Protein AF-A0A9X0Q1M7-F1 (afdb_monomer)

Nearest PDB structures (foldseek):
  1pdu-assembly2_B  TM=3.409E-01  e=4.962E+00  Drosophila melanogaster

pLDDT: mean 89.39, std 8.63, range [57.31, 95.38]

Solvent-accessible surface area (backbone atoms only — not comparable to full-atom values): 4434 Å² total; per-residue (Å²): 103,55,60,75,78,67,61,37,71,44,76,47,81,35,72,22,47,68,55,16,46,46,45,35,63,72,49,50,51,50,50,35,66,76,34,65,74,50,36,75,32,31,84,45,67,99,41,96,43,94,55,41,54,68,48,35,43,48,33,76,87,72,34,40,40,35,37,40,40,34,96,52,77,98,72,87,125

Foldseek 3Di:
DCCQPVVEAEEDEAAFQVVLLVCCVPPVLVVCVVDVSSVQQQPCRPHPDPCDDSQWHAGVSRYIYGRYYDPDDPPPD

Sequence (77 aa):
YFIEHKQRNTLIWLPTDGDAENFMKTHVEPTIRDIPSLLALAPWYGKKHRDNTLTMKRFSNGRGFWCLGGKAAKNYR

Mean predicted aligned error: 4.42 Å

Radius of gyration: 13.0 Å; Cα contacts (8 Å, |Δi|>4): 116; chains: 1; bounding box: 29×23×34 Å

Structure (mmCIF, N/CA/C/O backbone):
data_AF-A0A9X0Q1M7-F1
#
_entry.id   AF-A0A9X0Q1M7-F1
#
loop_
_atom_site.group_PDB
_atom_site.id
_atom_site.type_symbol
_atom_site.label_atom_id
_atom_site.label_alt_id
_atom_site.label_comp_id
_atom_site.label_asym_id
_atom_site.label_entity_id
_atom_site.label_seq_id
_atom_site.pdbx_PDB_ins_code
_atom_site.Cartn_x
_atom_site.Cartn_y
_atom_site.Cartn_z
_atom_site.occupancy
_atom_site.B_iso_or_equiv
_atom_site.auth_seq_id
_atom_site.auth_comp_id
_atom_site.auth_asym_id
_atom_site.auth_atom_id
_atom_site.pdbx_PDB_model_num
ATOM 1 N N . TYR A 1 1 ? -2.384 -10.909 8.533 1.00 77.25 1 TYR A N 1
ATOM 2 C CA . TYR A 1 1 ? -1.620 -11.434 9.689 1.00 77.25 1 TYR A CA 1
ATOM 3 C C . TYR A 1 1 ? -0.630 -10.432 10.301 1.00 77.25 1 TYR A C 1
ATOM 5 O O . TYR A 1 1 ? -0.843 -10.026 11.436 1.00 77.25 1 TYR A O 1
ATOM 13 N N . PHE A 1 2 ? 0.444 -10.012 9.610 1.00 85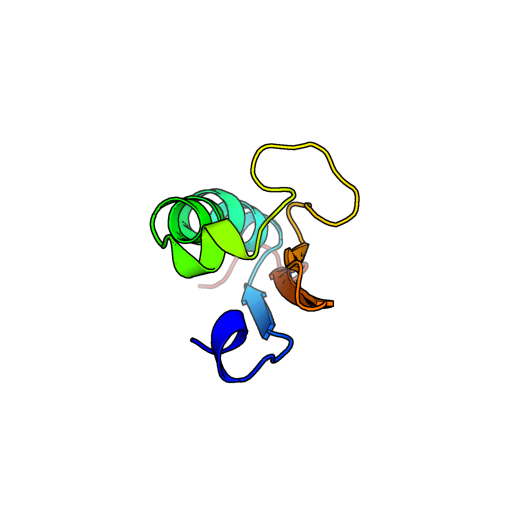.75 2 PHE A N 1
ATOM 14 C CA . PHE A 1 2 ? 1.492 -9.167 10.223 1.00 85.75 2 PHE A CA 1
ATOM 15 C C . PHE A 1 2 ? 1.016 -7.785 10.686 1.00 85.75 2 PHE A C 1
ATOM 17 O O . PHE A 1 2 ? 1.434 -7.321 11.745 1.00 85.75 2 PHE A O 1
ATOM 24 N N . ILE A 1 3 ? 0.134 -7.154 9.910 1.00 87.31 3 ILE A N 1
ATOM 25 C CA . ILE A 1 3 ? -0.420 -5.831 10.222 1.00 87.31 3 ILE A CA 1
ATOM 26 C C . ILE A 1 3 ? -1.407 -5.923 11.389 1.00 87.31 3 ILE A C 1
ATOM 28 O O . ILE A 1 3 ? -1.334 -5.124 12.3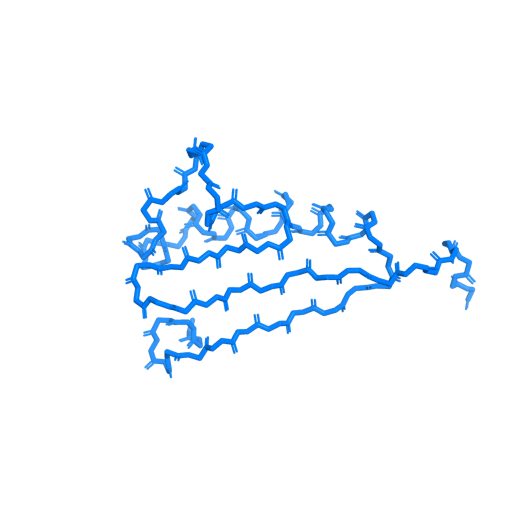13 1.00 87.31 3 ILE A O 1
ATOM 32 N N . GLU A 1 4 ? -2.286 -6.924 11.368 1.00 88.12 4 GLU A N 1
ATOM 33 C CA . GLU A 1 4 ? -3.341 -7.115 12.367 1.00 88.12 4 GLU A CA 1
ATOM 34 C C . GLU A 1 4 ? -2.804 -7.659 13.702 1.00 88.12 4 GLU A C 1
ATOM 36 O O . GLU A 1 4 ? -2.928 -6.998 14.727 1.00 88.12 4 GLU A O 1
ATOM 41 N N . HIS A 1 5 ? -2.162 -8.833 13.704 1.00 86.88 5 HIS A N 1
ATOM 42 C CA . HIS A 1 5 ? -1.823 -9.537 14.949 1.00 86.88 5 HIS A CA 1
ATOM 43 C C . HIS A 1 5 ? -0.443 -9.183 15.497 1.00 86.88 5 HIS A C 1
ATOM 45 O O . HIS A 1 5 ? -0.251 -9.122 16.706 1.00 86.88 5 HIS A O 1
ATOM 51 N N . LYS A 1 6 ? 0.553 -8.995 14.622 1.00 89.06 6 LYS A N 1
ATOM 52 C CA . LYS A 1 6 ? 1.929 -8.676 15.048 1.00 89.06 6 LYS A CA 1
ATOM 53 C C . LYS A 1 6 ? 2.203 -7.175 15.089 1.00 89.06 6 LYS A C 1
ATOM 55 O O . LYS A 1 6 ? 3.259 -6.789 15.581 1.00 89.06 6 LYS A O 1
ATOM 60 N N . GLN A 1 7 ? 1.286 -6.364 14.556 1.00 89.62 7 GLN A N 1
ATOM 61 C CA . GLN A 1 7 ? 1.389 -4.909 14.464 1.00 89.62 7 GLN A CA 1
ATOM 62 C C . GLN A 1 7 ? 2.745 -4.449 13.919 1.00 89.62 7 GLN A C 1
ATOM 64 O O . GLN A 1 7 ? 3.415 -3.589 14.491 1.00 89.62 7 GLN A O 1
ATOM 69 N N . ARG A 1 8 ? 3.170 -5.045 12.802 1.00 93.19 8 ARG A N 1
ATOM 70 C CA . ARG A 1 8 ? 4.441 -4.705 12.157 1.00 93.19 8 ARG A CA 1
ATOM 71 C C . ARG A 1 8 ? 4.227 -3.837 10.934 1.00 93.19 8 ARG A C 1
ATOM 73 O O . ARG A 1 8 ? 3.293 -4.039 10.163 1.00 93.19 8 ARG A O 1
ATOM 80 N N . ASN A 1 9 ? 5.151 -2.900 10.766 1.00 93.19 9 ASN A N 1
ATOM 81 C CA . ASN A 1 9 ? 5.346 -2.202 9.509 1.00 93.19 9 ASN A CA 1
ATOM 82 C C . ASN A 1 9 ? 5.851 -3.201 8.468 1.00 93.19 9 ASN A C 1
ATOM 84 O O . ASN A 1 9 ? 6.691 -4.047 8.773 1.00 93.19 9 ASN A O 1
ATOM 88 N N . THR A 1 10 ? 5.305 -3.118 7.263 1.00 93.38 10 THR A N 1
ATOM 89 C CA . THR A 1 10 ? 5.571 -4.084 6.194 1.00 93.38 10 THR A CA 1
ATOM 90 C C . THR A 1 10 ? 5.929 -3.345 4.921 1.00 93.38 10 THR A C 1
ATOM 92 O O . THR A 1 10 ? 5.286 -2.362 4.575 1.00 93.38 10 THR A O 1
ATOM 95 N N . LEU A 1 11 ? 6.972 -3.801 4.242 1.00 93.94 11 LEU A N 1
ATOM 96 C CA . LEU A 1 11 ? 7.458 -3.223 2.998 1.00 93.94 11 LEU A CA 1
ATOM 97 C C 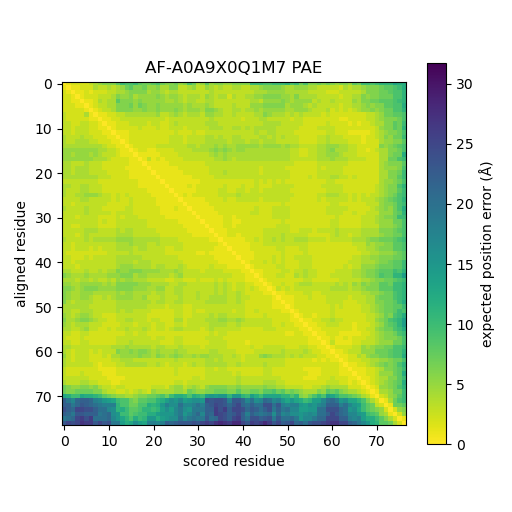. LEU A 1 11 ? 7.589 -4.349 1.983 1.00 93.94 11 LEU A C 1
ATOM 99 O O . LEU A 1 11 ? 8.149 -5.398 2.301 1.00 93.94 11 LEU A O 1
ATOM 103 N N . ILE A 1 12 ? 7.104 -4.108 0.772 1.00 92.81 12 ILE A N 1
ATOM 104 C CA . ILE A 1 12 ? 7.432 -4.916 -0.393 1.00 92.81 12 ILE A CA 1
ATOM 105 C C . ILE A 1 12 ? 8.139 -4.041 -1.422 1.00 92.81 12 ILE A C 1
ATOM 107 O O . ILE A 1 12 ? 7.748 -2.894 -1.656 1.00 92.81 12 ILE A O 1
ATOM 111 N N . TRP A 1 13 ? 9.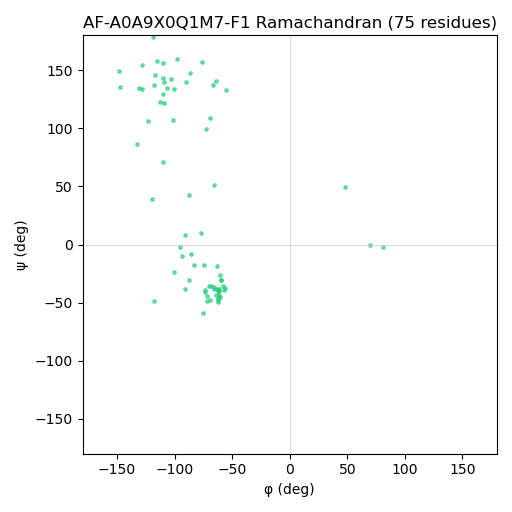194 -4.598 -2.007 1.00 91.31 13 TRP A N 1
ATOM 112 C CA . TRP A 1 13 ? 9.936 -3.973 -3.087 1.00 91.31 13 TRP A CA 1
ATOM 113 C C . TRP A 1 13 ? 9.684 -4.739 -4.377 1.00 91.31 13 TRP A C 1
ATOM 115 O O . TRP A 1 13 ? 9.819 -5.963 -4.403 1.00 91.31 13 TRP A O 1
ATOM 125 N N . LEU A 1 14 ? 9.320 -4.023 -5.433 1.00 90.25 14 LEU A N 1
ATOM 126 C CA . LEU A 1 14 ? 9.089 -4.579 -6.758 1.00 90.25 14 LEU A CA 1
ATOM 127 C C . LEU A 1 14 ? 10.112 -4.039 -7.764 1.00 90.25 14 LEU A C 1
ATOM 129 O O . LEU A 1 14 ? 10.731 -2.998 -7.525 1.00 90.25 14 LEU A O 1
ATOM 133 N N . PRO A 1 15 ? 10.343 -4.752 -8.880 1.00 89.06 15 PRO A N 1
ATOM 134 C CA . PRO A 1 15 ? 11.430 -4.416 -9.795 1.00 89.06 15 PRO A CA 1
ATOM 135 C C . PRO A 1 15 ? 11.295 -3.016 -10.403 1.00 89.06 15 PRO A C 1
ATOM 137 O O . PRO A 1 15 ? 12.291 -2.302 -10.520 1.00 89.06 15 PRO A O 1
ATOM 140 N N . THR A 1 16 ? 10.066 -2.603 -10.737 1.00 89.69 16 THR A N 1
ATOM 141 C CA . THR A 1 16 ? 9.781 -1.274 -11.288 1.00 89.69 16 THR A CA 1
ATOM 142 C C . THR A 1 16 ? 8.671 -0.545 -10.536 1.00 89.69 16 THR A C 1
ATOM 144 O O . THR A 1 16 ? 7.784 -1.177 -9.960 1.00 89.69 16 THR A O 1
ATOM 147 N N . ASP A 1 17 ? 8.681 0.791 -10.584 1.00 89.38 17 ASP A N 1
ATOM 148 C CA . ASP A 1 17 ? 7.591 1.634 -10.059 1.00 89.38 17 ASP A CA 1
ATOM 149 C C . ASP A 1 17 ? 6.231 1.286 -10.681 1.00 89.38 17 ASP A C 1
ATOM 151 O O . ASP A 1 17 ? 5.216 1.235 -9.988 1.00 89.38 17 ASP A O 1
ATOM 155 N N . GLY A 1 18 ? 6.208 0.962 -11.978 1.00 90.31 18 GLY A N 1
ATOM 156 C CA . GLY A 1 18 ? 4.981 0.548 -12.659 1.00 90.31 18 GLY A CA 1
ATOM 157 C C . GLY A 1 18 ? 4.429 -0.779 -12.133 1.00 90.31 18 GLY A C 1
ATOM 158 O O . GLY A 1 18 ? 3.217 -0.925 -11.988 1.00 90.31 18 GLY A O 1
ATOM 159 N N . ASP A 1 19 ? 5.301 -1.737 -11.811 1.00 90.31 19 ASP A N 1
ATOM 160 C CA . ASP A 1 19 ? 4.874 -3.011 -11.224 1.00 90.31 19 ASP A CA 1
ATOM 161 C C . ASP A 1 19 ? 4.370 -2.816 -9.791 1.00 90.31 19 ASP A C 1
ATOM 163 O O . ASP A 1 19 ? 3.388 -3.447 -9.403 1.00 90.31 19 ASP A O 1
ATOM 167 N N . ALA A 1 20 ? 4.980 -1.897 -9.034 1.00 92.56 20 ALA A N 1
ATOM 168 C CA . ALA A 1 20 ? 4.520 -1.523 -7.699 1.00 92.56 20 ALA A CA 1
ATOM 169 C C . ALA A 1 20 ? 3.116 -0.912 -7.715 1.00 92.56 20 ALA A C 1
ATOM 171 O O . ALA A 1 20 ? 2.233 -1.352 -6.973 1.00 92.56 20 ALA A O 1
ATOM 172 N N . GLU A 1 21 ? 2.871 0.045 -8.610 1.00 92.88 21 GLU A N 1
ATOM 173 C CA . GLU A 1 21 ? 1.538 0.623 -8.769 1.00 92.88 21 GLU A CA 1
ATOM 174 C C . GLU A 1 21 ? 0.497 -0.409 -9.202 1.00 92.88 21 GLU A C 1
ATOM 176 O O . GLU A 1 21 ? -0.622 -0.414 -8.677 1.00 92.88 21 GLU A O 1
ATOM 181 N N . ASN A 1 22 ? 0.850 -1.276 -10.154 1.00 93.44 22 ASN A N 1
ATOM 182 C CA . ASN A 1 22 ? -0.043 -2.330 -10.618 1.00 93.44 22 ASN A CA 1
ATOM 183 C C . ASN A 1 22 ? -0.377 -3.285 -9.476 1.00 93.44 22 ASN A C 1
ATOM 185 O O . ASN A 1 22 ? -1.553 -3.495 -9.203 1.00 93.44 22 ASN A O 1
ATOM 189 N N . PHE A 1 23 ? 0.629 -3.773 -8.750 1.00 93.44 23 PHE A N 1
ATOM 190 C CA . PHE A 1 23 ? 0.439 -4.671 -7.615 1.00 93.44 23 PHE A CA 1
ATOM 191 C C . PHE A 1 23 ? -0.467 -4.070 -6.534 1.00 93.44 23 PHE A C 1
ATOM 193 O O . PHE A 1 23 ? -1.330 -4.753 -5.977 1.00 93.44 23 PHE A O 1
ATOM 200 N N . MET A 1 24 ? -0.321 -2.772 -6.265 1.00 93.69 24 MET A N 1
ATOM 201 C CA . MET A 1 24 ? -1.174 -2.067 -5.313 1.00 93.69 24 MET A CA 1
ATOM 202 C C . MET A 1 24 ? -2.643 -2.059 -5.733 1.00 93.69 24 MET A C 1
ATOM 204 O O . MET A 1 24 ? -3.514 -2.370 -4.919 1.00 93.69 24 MET A O 1
ATOM 208 N N . LYS A 1 25 ? -2.917 -1.764 -7.005 1.00 92.75 25 LYS A N 1
ATOM 209 C CA . LYS A 1 25 ? -4.281 -1.710 -7.552 1.00 92.75 25 LYS A CA 1
ATOM 210 C C . LYS A 1 25 ? -4.894 -3.104 -7.722 1.00 92.75 25 LYS A C 1
ATOM 212 O O . LYS A 1 25 ? -6.069 -3.289 -7.426 1.00 92.75 25 LYS A O 1
ATOM 217 N N . THR A 1 26 ? -4.124 -4.086 -8.195 1.00 94.81 26 THR A N 1
ATOM 218 C CA . THR A 1 26 ? -4.642 -5.416 -8.559 1.00 94.81 26 THR A CA 1
ATOM 219 C C . THR A 1 26 ? -4.693 -6.395 -7.396 1.00 94.81 26 THR A C 1
ATOM 221 O O . THR A 1 26 ? -5.559 -7.264 -7.385 1.00 94.81 26 THR A O 1
ATOM 224 N N . HIS A 1 27 ? -3.786 -6.281 -6.424 1.00 93.44 27 HIS A N 1
ATOM 225 C CA . HIS A 1 27 ? -3.689 -7.245 -5.328 1.00 93.44 27 HIS A CA 1
ATOM 226 C C . HIS A 1 27 ? -3.950 -6.610 -3.969 1.00 93.44 27 HIS A C 1
ATOM 228 O O . HIS A 1 27 ? -4.750 -7.139 -3.197 1.00 93.44 27 HIS A O 1
ATOM 234 N N . VAL A 1 28 ? -3.322 -5.476 -3.657 1.00 92.75 28 VAL A N 1
ATOM 235 C CA . VAL A 1 28 ? -3.386 -4.916 -2.297 1.00 92.75 28 VAL A CA 1
ATOM 236 C C . VAL A 1 28 ? -4.765 -4.339 -1.991 1.00 92.75 28 VAL A C 1
ATOM 238 O O . VAL A 1 28 ? -5.345 -4.669 -0.958 1.00 92.75 28 VAL A O 1
ATOM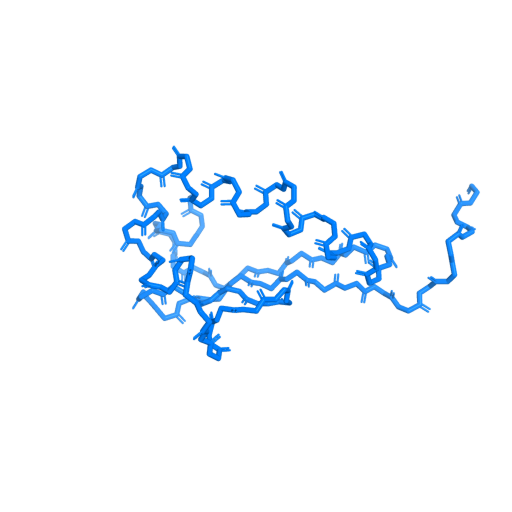 241 N N . GLU A 1 29 ? -5.323 -3.513 -2.876 1.00 91.88 29 GLU A N 1
ATOM 242 C CA . GLU A 1 29 ? -6.643 -2.912 -2.652 1.00 91.88 29 GLU A CA 1
ATOM 243 C C . GLU A 1 29 ? -7.785 -3.939 -2.590 1.00 91.88 29 GLU A C 1
ATOM 245 O O . GLU A 1 29 ? -8.592 -3.842 -1.659 1.00 91.88 29 GLU A O 1
ATOM 250 N N . PRO A 1 30 ? -7.851 -4.954 -3.475 1.00 94.50 30 PRO A N 1
ATOM 251 C CA . PRO A 1 30 ? -8.820 -6.037 -3.333 1.00 94.50 30 PRO A CA 1
ATOM 252 C C . PRO A 1 30 ? -8.619 -6.843 -2.049 1.00 94.50 30 PRO A C 1
ATOM 254 O O . PRO A 1 30 ? -9.588 -7.120 -1.355 1.00 94.50 30 PRO A O 1
ATOM 257 N N . THR A 1 31 ? -7.376 -7.125 -1.646 1.00 93.56 31 THR A N 1
ATOM 258 C CA . THR A 1 31 ? -7.108 -7.850 -0.390 1.00 93.56 31 THR A CA 1
ATOM 259 C C . THR A 1 31 ? -7.620 -7.085 0.833 1.00 93.56 31 THR A C 1
ATOM 261 O O . THR A 1 31 ? -8.180 -7.686 1.747 1.00 93.56 31 THR A O 1
ATOM 264 N N . ILE A 1 32 ? -7.455 -5.757 0.864 1.00 92.81 32 ILE A N 1
ATOM 265 C CA . ILE A 1 32 ? -7.989 -4.923 1.953 1.00 92.81 32 ILE A CA 1
ATOM 266 C C . ILE A 1 32 ? -9.522 -4.945 1.955 1.00 92.81 32 ILE A C 1
ATOM 268 O O . ILE A 1 32 ? -10.114 -4.950 3.028 1.00 92.81 32 ILE A O 1
ATOM 272 N N . ARG A 1 33 ? -10.160 -4.973 0.780 1.00 93.44 33 ARG A N 1
ATOM 273 C CA . ARG A 1 33 ? -11.621 -5.039 0.642 1.00 93.44 33 ARG A CA 1
ATOM 274 C C . ARG A 1 33 ? -12.191 -6.381 1.092 1.00 93.4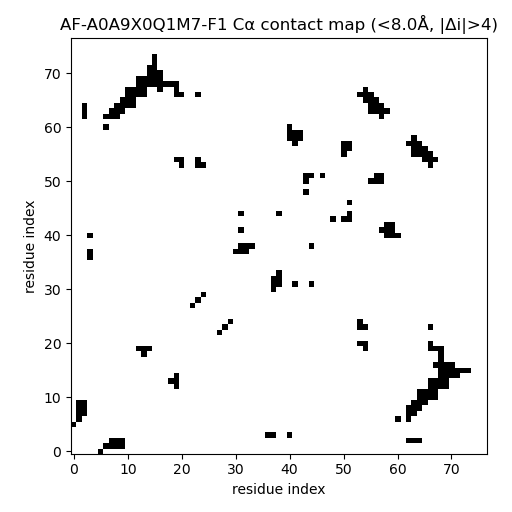4 33 ARG A C 1
ATOM 276 O O . ARG A 1 33 ? -13.183 -6.413 1.811 1.00 93.44 33 ARG A O 1
ATOM 283 N N . ASP A 1 34 ? -11.575 -7.464 0.631 1.00 94.81 34 ASP A N 1
ATOM 284 C CA . ASP A 1 34 ? -12.129 -8.814 0.723 1.00 94.81 34 ASP A CA 1
ATOM 285 C C . ASP A 1 34 ? -11.847 -9.458 2.092 1.00 94.81 34 ASP A C 1
ATOM 287 O O . ASP A 1 34 ? -12.527 -10.406 2.476 1.00 94.81 34 ASP A O 1
ATOM 291 N N . ILE A 1 35 ? -10.880 -8.932 2.861 1.00 93.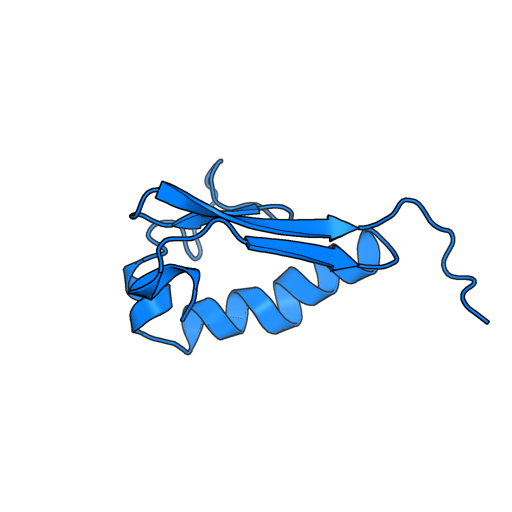31 35 ILE A N 1
ATOM 292 C CA . ILE A 1 35 ? -10.562 -9.389 4.221 1.00 93.31 35 ILE A CA 1
ATOM 293 C C . ILE A 1 35 ? -11.178 -8.423 5.251 1.00 93.31 35 ILE A C 1
ATOM 295 O O . ILE A 1 35 ? -10.628 -7.338 5.469 1.00 93.31 35 ILE A O 1
ATOM 299 N N . PRO A 1 36 ? -12.254 -8.815 5.968 1.00 92.31 36 PRO A N 1
ATOM 300 C CA . PRO A 1 36 ? -12.966 -7.922 6.887 1.00 92.31 36 PRO A CA 1
ATOM 301 C C . PRO A 1 36 ? -12.087 -7.330 7.995 1.00 92.31 36 PRO A C 1
ATOM 303 O O . PRO A 1 36 ? -12.260 -6.171 8.370 1.00 92.31 36 PRO A O 1
ATOM 306 N N . SER A 1 37 ? -11.116 -8.097 8.502 1.00 91.88 37 SER A N 1
ATOM 307 C CA . SER A 1 37 ? -10.214 -7.627 9.559 1.00 91.88 37 SER A CA 1
ATOM 308 C C . SER A 1 37 ? -9.255 -6.535 9.078 1.00 91.88 37 SER A C 1
ATOM 310 O O . SER A 1 37 ? -8.973 -5.588 9.812 1.00 91.88 37 SER A O 1
ATOM 312 N N . LEU A 1 38 ? -8.792 -6.610 7.825 1.00 91.31 38 LEU A N 1
ATOM 313 C CA . LEU A 1 38 ? -7.984 -5.554 7.216 1.00 91.31 38 LEU A CA 1
ATOM 314 C C . LEU A 1 38 ? -8.834 -4.339 6.860 1.00 91.31 38 LEU A C 1
ATOM 316 O O . LEU A 1 38 ? -8.385 -3.216 7.086 1.00 91.31 38 LEU A O 1
ATOM 320 N N . LEU A 1 39 ? -10.054 -4.552 6.361 1.00 93.94 39 LEU A N 1
ATOM 321 C CA . LEU A 1 39 ? -10.979 -3.469 6.041 1.00 93.94 39 LEU A CA 1
ATOM 322 C C . LEU A 1 39 ? -11.314 -2.631 7.281 1.00 93.94 39 LEU A C 1
ATOM 324 O O . LEU A 1 39 ? -11.242 -1.405 7.234 1.00 93.94 39 LEU A O 1
ATOM 328 N N . ALA A 1 40 ? -11.597 -3.284 8.412 1.00 93.25 40 ALA A N 1
ATOM 329 C CA . ALA A 1 40 ? -11.852 -2.617 9.691 1.00 93.25 40 ALA A CA 1
ATOM 330 C C . ALA A 1 40 ? -10.656 -1.768 10.167 1.00 93.25 40 ALA A C 1
ATOM 332 O O . ALA A 1 40 ? -10.826 -0.737 10.819 1.00 93.25 40 ALA A O 1
ATOM 333 N N . LEU A 1 41 ? -9.435 -2.177 9.811 1.00 93.06 41 LEU A N 1
ATOM 334 C CA . LEU A 1 41 ? -8.203 -1.450 10.110 1.00 93.06 41 LEU A CA 1
ATOM 335 C C . LEU A 1 41 ? -7.863 -0.365 9.077 1.00 93.06 41 LEU A C 1
ATOM 337 O O . LEU A 1 41 ? -6.933 0.408 9.309 1.00 93.06 41 LEU A O 1
ATOM 341 N N . ALA A 1 42 ? -8.577 -0.280 7.954 1.00 93.31 42 ALA A N 1
ATOM 342 C CA . ALA A 1 42 ? -8.300 0.636 6.849 1.00 93.31 42 ALA A CA 1
ATOM 343 C C . ALA A 1 42 ? -9.369 1.750 6.744 1.00 93.31 42 ALA A C 1
ATOM 345 O O . ALA A 1 42 ? -10.136 1.786 5.782 1.00 93.31 42 ALA A O 1
ATOM 346 N N . PRO A 1 43 ? -9.412 2.724 7.679 1.00 93.12 43 PRO A N 1
ATOM 347 C CA . PRO A 1 43 ? -10.464 3.757 7.735 1.00 93.12 43 PRO A CA 1
ATOM 348 C C . PRO A 1 43 ? -10.494 4.690 6.512 1.00 93.12 43 PRO A C 1
ATOM 350 O O . PRO A 1 43 ? -11.483 5.382 6.252 1.00 93.12 43 PRO A O 1
ATOM 353 N N . TRP A 1 44 ? -9.390 4.721 5.769 1.00 92.44 4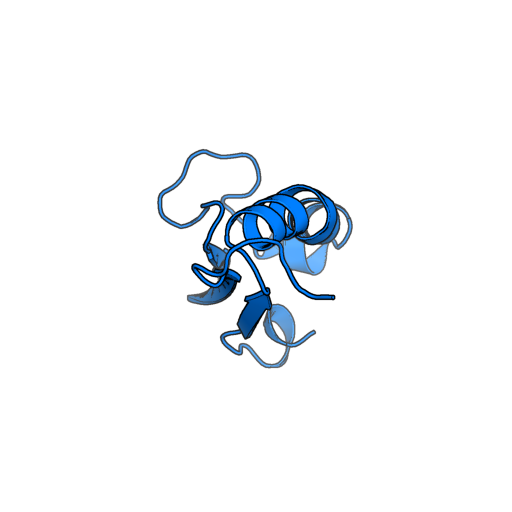4 TRP A N 1
ATOM 354 C CA . TRP A 1 44 ? -9.188 5.552 4.588 1.00 92.44 44 TRP A CA 1
ATOM 355 C C . TRP A 1 44 ? -9.507 4.823 3.281 1.00 92.44 44 TRP A C 1
ATOM 357 O O . TRP A 1 44 ? -9.362 5.421 2.217 1.00 92.44 44 TRP A O 1
ATOM 367 N N . TYR A 1 45 ? -9.888 3.544 3.335 1.00 91.44 45 TYR A N 1
ATOM 368 C CA . TYR A 1 45 ? -10.189 2.763 2.141 1.00 91.44 45 TYR A CA 1
ATOM 369 C C . TYR A 1 45 ? -11.265 3.461 1.289 1.00 91.44 45 TYR A C 1
ATOM 371 O O . TYR A 1 45 ? -12.257 3.968 1.812 1.00 91.44 45 TYR A O 1
ATOM 379 N N . GLY A 1 46 ? -11.026 3.561 -0.022 1.00 89.38 46 GLY A N 1
ATOM 380 C CA . GLY A 1 46 ? -11.905 4.267 -0.965 1.00 89.38 46 GLY A CA 1
ATOM 381 C C . GLY A 1 46 ? -11.938 5.799 -0.833 1.00 89.38 46 GLY A C 1
ATOM 382 O O . GLY A 1 46 ? -12.625 6.457 -1.610 1.00 89.38 46 GLY A O 1
ATOM 383 N N . LYS A 1 47 ? -11.200 6.395 0.114 1.00 92.31 47 LYS A N 1
ATOM 384 C CA . LYS A 1 47 ? -11.148 7.849 0.327 1.00 92.31 47 LYS A CA 1
ATOM 385 C C . LYS A 1 47 ? -9.800 8.415 -0.099 1.00 92.31 47 LYS A C 1
ATOM 387 O O . LYS A 1 47 ? -8.747 7.852 0.207 1.00 92.31 47 LYS A O 1
ATOM 392 N N . LYS A 1 48 ? -9.824 9.588 -0.737 1.00 92.25 48 LYS A N 1
ATOM 393 C CA . LYS A 1 48 ? -8.613 10.375 -0.996 1.00 92.25 48 LYS A CA 1
ATOM 394 C C . LYS A 1 48 ? -8.092 10.923 0.333 1.00 92.25 48 LYS A C 1
ATOM 396 O O . LYS A 1 48 ? -8.706 11.805 0.924 1.00 92.25 48 LYS A O 1
ATOM 401 N N . HIS A 1 49 ? -6.973 10.387 0.810 1.00 93.69 49 HIS A N 1
ATOM 402 C CA . HIS A 1 49 ? -6.377 10.761 2.089 1.00 93.69 49 HIS A CA 1
ATOM 403 C C . HIS A 1 49 ? -4.852 10.631 2.021 1.00 93.69 49 HIS A C 1
ATOM 405 O O . HIS A 1 49 ? -4.340 9.762 1.322 1.00 93.69 49 HIS A O 1
ATOM 411 N N . ARG A 1 50 ? -4.112 11.460 2.768 1.00 91.81 50 ARG A N 1
ATOM 412 C CA . ARG A 1 50 ? -2.632 11.447 2.759 1.00 91.81 50 ARG A CA 1
ATOM 413 C C . 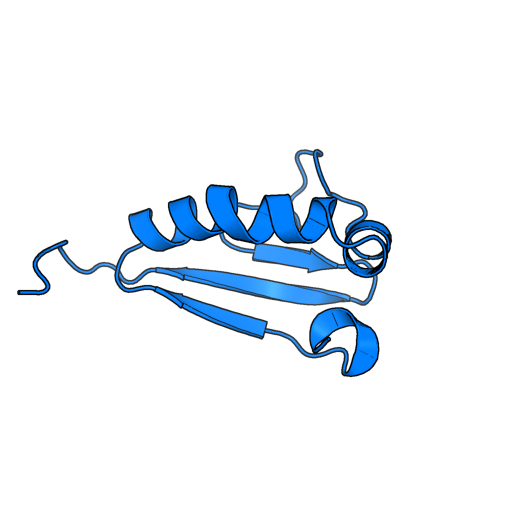ARG A 1 50 ? -2.032 10.104 3.188 1.00 91.81 50 ARG A C 1
ATOM 415 O O . ARG A 1 50 ? -0.956 9.732 2.748 1.00 91.81 50 ARG A O 1
ATOM 422 N N . ASP A 1 51 ? -2.747 9.393 4.055 1.00 91.94 51 ASP A N 1
ATOM 423 C CA . ASP A 1 51 ? -2.353 8.092 4.592 1.00 91.94 51 ASP A CA 1
ATOM 424 C C . ASP A 1 51 ? -2.889 6.913 3.737 1.00 91.94 51 ASP A C 1
ATOM 426 O O . ASP A 1 51 ? -2.783 5.751 4.132 1.00 91.94 51 ASP A O 1
ATOM 430 N N . ASN A 1 52 ? -3.469 7.206 2.565 1.00 92.69 52 ASN A N 1
ATOM 431 C CA . ASN A 1 52 ? -3.949 6.241 1.576 1.00 92.69 52 ASN A CA 1
ATOM 432 C C . ASN A 1 52 ? -3.463 6.632 0.171 1.00 92.69 52 ASN A C 1
ATOM 434 O O . ASN A 1 52 ? -4.161 7.322 -0.573 1.00 92.69 52 ASN A O 1
ATOM 438 N N . THR A 1 53 ? -2.261 6.190 -0.193 1.00 92.38 53 THR A N 1
ATOM 439 C CA . THR A 1 53 ? -1.640 6.461 -1.497 1.00 92.38 53 THR A CA 1
ATOM 440 C C . THR A 1 53 ? -1.370 5.163 -2.266 1.00 92.38 53 THR A C 1
ATOM 442 O O . THR A 1 53 ? -1.673 4.064 -1.793 1.00 92.38 53 THR A O 1
ATOM 445 N N . LEU A 1 54 ? -0.828 5.279 -3.483 1.00 89.81 54 LEU A N 1
ATOM 446 C CA . LEU A 1 54 ? -0.357 4.126 -4.262 1.00 89.81 54 LEU A CA 1
ATOM 447 C C . LEU A 1 54 ? 0.965 3.555 -3.744 1.00 89.81 54 LEU A C 1
ATOM 449 O O . LEU A 1 54 ? 1.286 2.422 -4.056 1.00 89.81 54 LEU A O 1
ATOM 453 N N . THR A 1 55 ? 1.716 4.303 -2.939 1.00 91.06 55 THR A N 1
ATOM 454 C CA . THR A 1 55 ? 3.003 3.857 -2.388 1.00 91.06 55 THR A CA 1
ATOM 455 C C . THR A 1 55 ? 2.885 3.376 -0.947 1.00 91.06 55 THR A C 1
ATOM 457 O O . THR A 1 55 ? 3.710 2.587 -0.487 1.00 91.06 55 THR A O 1
ATOM 460 N N . MET A 1 56 ? 1.864 3.835 -0.215 1.00 94.12 56 MET A N 1
ATOM 461 C CA . MET A 1 56 ? 1.681 3.519 1.196 1.00 94.12 56 MET A CA 1
ATOM 462 C C . MET A 1 56 ? 0.201 3.445 1.587 1.00 94.12 56 MET A C 1
ATOM 464 O O . MET A 1 56 ? -0.584 4.346 1.286 1.00 94.12 56 MET A O 1
ATOM 468 N N . LYS A 1 57 ? -0.160 2.414 2.358 1.00 93.88 57 LYS A N 1
ATOM 469 C CA . LYS A 1 57 ? -1.416 2.355 3.120 1.00 93.88 57 LYS A CA 1
ATOM 470 C C . LYS A 1 57 ? -1.104 2.395 4.611 1.00 93.88 57 LYS A C 1
ATOM 472 O O . LYS A 1 57 ? -0.379 1.532 5.110 1.00 93.88 57 LYS A O 1
ATOM 477 N N . ARG A 1 58 ? -1.657 3.369 5.334 1.00 94.19 58 ARG A N 1
ATOM 478 C CA . ARG A 1 58 ? -1.593 3.401 6.799 1.00 94.19 58 ARG A CA 1
ATOM 479 C C . ARG A 1 58 ? -2.898 2.910 7.404 1.00 94.19 58 ARG A C 1
ATOM 481 O O . ARG A 1 58 ? -3.977 3.354 7.019 1.00 94.19 58 ARG A O 1
ATOM 488 N N . PHE A 1 59 ? -2.779 2.047 8.398 1.00 93.62 59 PHE A N 1
ATOM 489 C CA . PHE A 1 59 ? -3.901 1.456 9.111 1.00 93.62 59 PHE A CA 1
ATOM 490 C C . PHE A 1 59 ? -4.169 2.204 10.425 1.00 93.62 59 PHE A C 1
ATOM 492 O O . PHE A 1 59 ? -3.301 2.911 10.948 1.00 93.62 59 PHE A O 1
ATOM 499 N N . SER A 1 60 ? -5.376 2.057 10.971 1.00 92.88 60 SER A N 1
ATOM 500 C CA . SER A 1 60 ? -5.824 2.709 12.212 1.00 92.88 60 SER A CA 1
ATOM 501 C C . SER A 1 60 ? -4.978 2.331 13.431 1.00 92.88 60 SER A C 1
ATOM 503 O O . SER A 1 60 ? -4.817 3.133 14.344 1.00 92.88 60 SER A O 1
ATOM 505 N N . ASN A 1 61 ? -4.352 1.153 13.412 1.00 91.00 61 ASN A N 1
ATOM 506 C CA . ASN A 1 61 ? -3.406 0.695 14.433 1.00 91.00 61 ASN A CA 1
ATOM 507 C C . ASN A 1 61 ? -2.000 1.330 14.321 1.00 91.00 61 ASN A C 1
ATOM 509 O O . ASN A 1 61 ? -1.048 0.880 14.963 1.00 91.00 61 ASN A O 1
ATOM 513 N N . GLY A 1 62 ? -1.846 2.346 13.468 1.00 90.88 62 GLY A N 1
ATOM 514 C CA . GLY A 1 62 ? -0.614 3.106 13.284 1.00 90.88 62 GLY A CA 1
ATOM 515 C C . GLY A 1 62 ? 0.423 2.441 12.379 1.00 90.88 62 GLY A C 1
ATOM 516 O O . GLY A 1 62 ? 1.460 3.058 12.126 1.00 90.88 62 GLY A O 1
ATOM 517 N N . ARG A 1 63 ? 0.166 1.226 11.875 1.00 94.44 63 ARG A N 1
ATOM 518 C CA . ARG A 1 63 ? 1.099 0.488 11.013 1.00 94.44 63 ARG A CA 1
ATOM 519 C C . ARG A 1 63 ? 0.944 0.847 9.552 1.00 94.44 63 ARG A C 1
ATOM 521 O O . ARG A 1 63 ? -0.143 1.181 9.090 1.00 94.44 63 ARG A O 1
ATOM 528 N N . GLY A 1 64 ? 2.066 0.795 8.845 1.00 93.38 64 GLY A N 1
ATOM 529 C CA . GLY A 1 64 ? 2.144 1.067 7.418 1.00 93.38 64 GLY A CA 1
ATOM 530 C C . GLY A 1 64 ? 2.437 -0.192 6.612 1.00 93.38 64 GLY A C 1
ATOM 531 O O . GLY A 1 64 ? 3.218 -1.054 7.032 1.00 93.38 64 GLY A O 1
ATOM 532 N N . PHE A 1 65 ? 1.816 -0.264 5.443 1.00 94.44 65 PHE A N 1
ATOM 533 C CA . PHE A 1 65 ? 2.240 -1.111 4.342 1.00 94.44 65 PHE A CA 1
ATOM 534 C C . PHE A 1 65 ? 2.798 -0.219 3.235 1.00 94.44 65 PHE A C 1
ATOM 536 O O . PHE A 1 65 ? 2.088 0.662 2.749 1.00 94.44 65 PHE A O 1
ATOM 543 N N . TRP A 1 66 ? 4.050 -0.447 2.852 1.00 95.38 66 TRP A N 1
ATOM 544 C CA . TRP A 1 66 ? 4.710 0.236 1.744 1.00 95.38 66 TRP A CA 1
ATOM 545 C C . TRP A 1 66 ? 4.854 -0.713 0.559 1.00 95.38 66 TRP A C 1
ATOM 547 O O . TRP A 1 66 ? 5.290 -1.853 0.723 1.00 95.38 66 TRP A O 1
ATOM 557 N N . CYS A 1 67 ? 4.536 -0.218 -0.631 1.00 95.06 67 CYS A N 1
ATOM 558 C CA . CYS A 1 67 ? 4.798 -0.890 -1.894 1.00 95.06 67 CYS A CA 1
ATOM 559 C C . CYS A 1 67 ? 5.633 0.052 -2.751 1.00 95.06 67 CYS A C 1
ATOM 561 O O . CYS A 1 67 ? 5.141 1.085 -3.207 1.00 95.06 67 CYS A O 1
ATOM 563 N N . LEU A 1 68 ? 6.918 -0.266 -2.878 1.00 93.44 68 LEU A N 1
ATOM 564 C CA . LEU A 1 68 ? 7.897 0.579 -3.549 1.00 93.44 68 LEU A CA 1
ATOM 565 C C . LEU A 1 68 ? 8.459 -0.152 -4.762 1.00 93.44 68 LEU A C 1
ATOM 567 O O . LEU A 1 68 ? 8.609 -1.374 -4.741 1.00 93.44 68 LEU A O 1
ATOM 571 N N . GLY A 1 69 ? 8.758 0.601 -5.812 1.00 90.94 69 GLY A N 1
ATOM 572 C CA . GLY A 1 69 ? 9.391 0.089 -7.012 1.00 90.94 69 GLY A CA 1
ATOM 573 C C . GLY A 1 69 ? 10.823 0.582 -7.153 1.00 90.94 69 GLY A C 1
ATOM 574 O O . GLY A 1 69 ? 11.223 1.611 -6.608 1.00 90.94 69 GLY A O 1
ATOM 575 N N . GLY A 1 70 ? 11.617 -0.180 -7.897 1.00 87.31 70 GLY A N 1
ATOM 576 C CA . GLY A 1 70 ? 12.890 0.297 -8.411 1.00 87.31 70 GLY A CA 1
ATOM 577 C C . GLY A 1 70 ? 12.713 1.240 -9.601 1.00 87.31 70 GLY A C 1
ATOM 578 O O . GLY A 1 70 ? 11.759 1.150 -10.372 1.00 87.31 70 GLY A O 1
ATOM 579 N N . LYS A 1 71 ? 13.720 2.083 -9.833 1.00 79.62 71 LYS A N 1
ATOM 580 C CA . LYS A 1 71 ? 13.867 2.866 -11.068 1.00 79.62 71 LYS A CA 1
ATOM 581 C C . LYS A 1 71 ? 14.630 2.064 -12.137 1.00 79.62 71 LYS A C 1
ATOM 583 O O . LYS A 1 71 ? 15.565 2.570 -12.752 1.00 79.62 71 LYS A O 1
ATOM 588 N N . ALA A 1 72 ? 14.315 0.780 -12.295 1.00 69.06 72 ALA A N 1
ATOM 589 C CA . ALA A 1 72 ? 14.949 -0.072 -13.298 1.00 69.06 72 ALA A CA 1
ATOM 590 C C . ALA A 1 72 ? 14.169 -0.012 -14.622 1.00 69.06 72 ALA A C 1
ATOM 592 O O . ALA A 1 72 ? 12.937 -0.007 -14.630 1.00 69.06 72 ALA A O 1
ATOM 593 N N . ALA A 1 73 ? 14.875 0.019 -15.756 1.00 62.78 73 ALA A N 1
ATOM 594 C CA . ALA A 1 73 ? 14.248 -0.206 -17.058 1.00 62.78 73 ALA A CA 1
ATOM 595 C C . ALA A 1 73 ? 13.715 -1.649 -17.104 1.00 62.78 73 ALA A C 1
ATOM 597 O O . ALA A 1 73 ? 14.387 -2.549 -16.603 1.00 62.78 73 ALA A O 1
ATOM 598 N N . LYS A 1 74 ? 12.531 -1.872 -17.693 1.00 62.50 74 LYS A N 1
ATOM 599 C CA . LYS A 1 74 ? 11.833 -3.174 -17.810 1.00 62.50 74 LYS A CA 1
ATOM 600 C C . LYS A 1 74 ? 12.571 -4.202 -18.698 1.00 62.50 74 LYS A C 1
ATOM 602 O O . LYS A 1 74 ? 11.986 -4.777 -19.605 1.00 62.50 74 LYS A O 1
ATOM 607 N N . ASN A 1 75 ? 13.856 -4.427 -18.446 1.00 60.31 75 ASN A N 1
ATOM 608 C CA . ASN A 1 75 ? 14.752 -5.297 -19.204 1.00 60.31 75 ASN A CA 1
ATOM 609 C C . ASN A 1 75 ? 15.313 -6.417 -18.316 1.00 60.31 75 ASN A C 1
ATOM 611 O O . ASN A 1 75 ? 16.491 -6.756 -18.418 1.00 60.31 75 ASN A O 1
ATOM 615 N N . TYR A 1 76 ? 14.490 -6.984 -17.433 1.00 57.31 76 TYR A N 1
ATOM 616 C CA . TYR A 1 76 ? 14.820 -8.266 -16.817 1.00 57.31 76 TYR A CA 1
ATOM 617 C C . TYR A 1 76 ? 14.629 -9.337 -17.898 1.00 57.31 76 TYR A C 1
ATOM 619 O O . TYR A 1 76 ? 13.498 -9.669 -18.248 1.00 57.31 76 TYR A O 1
ATOM 627 N N . ARG A 1 77 ? 15.742 -9.748 -18.512 1.00 58.47 77 ARG A N 1
ATOM 628 C CA . ARG A 1 77 ? 15.827 -10.919 -19.390 1.00 58.47 77 ARG A CA 1
ATOM 629 C C . ARG A 1 77 ? 16.086 -12.161 -18.556 1.00 58.47 77 ARG A C 1
ATOM 631 O O . ARG A 1 77 ? 16.860 -12.034 -17.581 1.00 58.47 77 ARG A O 1
#

Secondary structure (DSSP, 8-state):
-TTTTS---EEEEESBHHHHHHHIIIIIHHHHHH-HHHHHH-TTTTS-BTTB-SSEEE-TTS-EEEEEE-B--S---